Protein AF-A0A6L4YPH0-F1 (afdb_monomer)

Sequence (121 aa):
SATAHFLIRLRIFHPVIAVITVGFSIALVIFTLLQYPATVWTKRFGLAYIALACLQIMLGLTNVYLLAPTWLQLVHLLVADFVWVFLVLSAANTLITDWQANLEPQAQYVGQNTVNTVSAI

Mean predicted aligned error: 9.41 Å

Nearest PDB structures (foldseek):
  6bbh-assembly1_B  TM=7.558E-01  e=3.035E+00  Drosophila melanogaster
  1l7c-assembly4_B  TM=7.824E-01  e=4.958E+00  Mus musculus

Radius of gyration: 22.7 Å; Cα contacts (8 Å, |Δi|>4): 54; chains: 1; bounding box: 54×26×74 Å

pLDDT: mean 81.78, std 10.51, range [48.88, 93.19]

Structure (mmCIF, N/CA/C/O backbone):
data_AF-A0A6L4YPH0-F1
#
_entry.id   AF-A0A6L4YPH0-F1
#
loop_
_atom_site.group_PDB
_atom_site.id
_atom_site.type_symbol
_atom_site.label_atom_id
_atom_site.label_alt_id
_atom_site.label_comp_id
_atom_site.label_asym_id
_atom_site.label_entity_id
_atom_site.label_seq_id
_atom_site.pdbx_PDB_ins_code
_atom_site.Cartn_x
_atom_site.Cartn_y
_atom_site.Cartn_z
_atom_site.occupancy
_atom_site.B_iso_or_equiv
_atom_site.auth_seq_id
_atom_site.auth_comp_id
_atom_site.auth_asym_id
_atom_site.auth_atom_id
_atom_site.pdbx_PDB_model_num
ATOM 1 N N . SER A 1 1 ? 6.866 14.817 -36.792 1.00 48.88 1 SER A N 1
ATOM 2 C CA . SER A 1 1 ? 6.732 13.741 -35.785 1.00 48.88 1 SER A CA 1
ATOM 3 C C . SER A 1 1 ? 6.956 14.231 -34.352 1.00 48.88 1 SER A C 1
ATOM 5 O O . SER A 1 1 ? 7.903 13.805 -33.707 1.00 48.88 1 SER A O 1
ATOM 7 N N . ALA A 1 2 ? 6.093 15.112 -33.826 1.00 52.91 2 ALA A N 1
ATOM 8 C CA . ALA A 1 2 ? 6.242 15.692 -32.479 1.00 52.91 2 ALA A CA 1
ATOM 9 C C . ALA A 1 2 ? 5.589 14.847 -31.358 1.00 52.91 2 ALA A C 1
ATOM 11 O O . ALA A 1 2 ? 6.078 14.818 -30.232 1.00 52.91 2 ALA A O 1
ATOM 12 N N . THR A 1 3 ? 4.534 14.089 -31.672 1.00 52.03 3 THR A N 1
ATOM 13 C CA . THR A 1 3 ? 3.756 13.303 -30.693 1.00 52.03 3 THR A CA 1
ATOM 14 C C . THR A 1 3 ? 4.504 12.072 -30.161 1.00 52.03 3 THR A C 1
ATOM 16 O O . T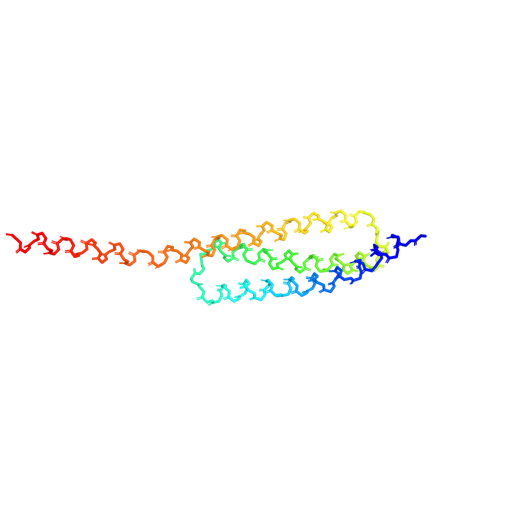HR A 1 3 ? 4.367 11.724 -28.991 1.00 52.03 3 THR A O 1
ATOM 19 N N . ALA A 1 4 ? 5.369 11.450 -30.974 1.00 49.09 4 ALA A N 1
ATOM 20 C CA . ALA A 1 4 ? 6.207 10.322 -30.547 1.00 49.09 4 ALA A CA 1
ATOM 21 C C . ALA A 1 4 ? 7.218 10.720 -29.450 1.00 49.09 4 ALA A C 1
ATOM 23 O O . ALA A 1 4 ? 7.486 9.947 -28.533 1.00 49.09 4 ALA A O 1
ATOM 24 N N . HIS A 1 5 ? 7.722 11.959 -29.499 1.00 53.78 5 HIS A N 1
ATOM 25 C CA . HIS A 1 5 ? 8.685 12.483 -28.528 1.00 53.78 5 HIS A CA 1
ATOM 26 C C . HIS A 1 5 ? 8.048 12.760 -27.153 1.00 53.78 5 HIS A C 1
ATOM 28 O O . HIS A 1 5 ? 8.707 12.628 -26.121 1.00 53.78 5 HIS A O 1
ATOM 34 N N . PHE A 1 6 ? 6.757 13.110 -27.123 1.00 54.19 6 PHE A N 1
ATOM 35 C CA . PHE A 1 6 ? 6.008 13.364 -25.888 1.00 54.19 6 PHE A CA 1
ATOM 36 C C . PHE A 1 6 ? 5.710 12.071 -25.112 1.00 54.19 6 PHE A C 1
ATOM 38 O O . PHE A 1 6 ? 5.906 12.018 -23.897 1.00 54.19 6 PHE A O 1
ATOM 45 N N . LEU A 1 7 ? 5.332 10.998 -25.814 1.00 54.75 7 LEU A N 1
ATOM 46 C CA . LEU A 1 7 ? 5.032 9.694 -25.206 1.00 54.75 7 LEU A CA 1
ATOM 47 C C . LEU A 1 7 ? 6.273 9.019 -24.592 1.00 54.75 7 LEU A C 1
ATOM 49 O O . LEU A 1 7 ? 6.176 8.379 -23.547 1.00 54.75 7 LEU A O 1
ATOM 53 N N . ILE A 1 8 ? 7.454 9.219 -25.185 1.00 55.88 8 ILE A N 1
ATOM 54 C CA . ILE A 1 8 ? 8.736 8.749 -24.630 1.00 55.88 8 ILE A CA 1
ATOM 55 C C . ILE A 1 8 ? 9.108 9.499 -23.347 1.00 55.88 8 ILE A C 1
ATOM 57 O O . ILE A 1 8 ? 9.563 8.885 -22.382 1.00 55.88 8 ILE A O 1
ATOM 61 N N . ARG A 1 9 ? 8.861 10.814 -23.295 1.00 59.09 9 ARG A N 1
ATOM 62 C CA . ARG A 1 9 ? 9.129 11.621 -22.096 1.00 59.09 9 ARG A CA 1
ATOM 63 C C . ARG A 1 9 ? 8.219 11.222 -20.938 1.00 59.09 9 ARG A C 1
ATOM 65 O O . ARG A 1 9 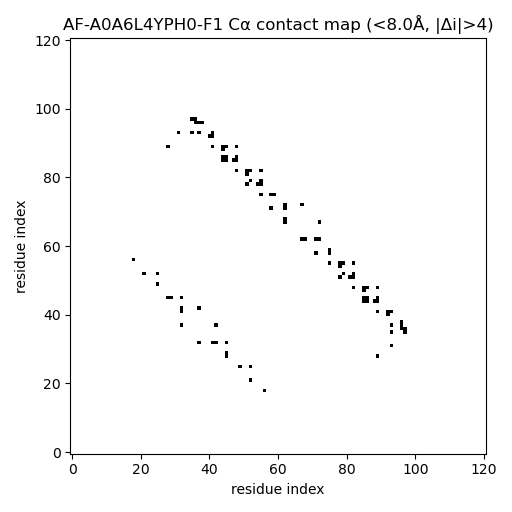? 8.697 11.067 -19.818 1.00 59.09 9 ARG A O 1
ATOM 72 N N . LEU A 1 10 ? 6.938 10.975 -21.218 1.00 60.78 10 LEU A N 1
ATOM 73 C CA . LEU A 1 10 ? 5.958 10.528 -20.223 1.00 60.78 10 LEU A CA 1
ATOM 74 C C . LEU A 1 10 ? 6.361 9.196 -19.565 1.00 60.78 10 LEU A C 1
ATOM 76 O O . LEU A 1 10 ? 6.157 9.000 -18.368 1.00 60.78 10 LEU A O 1
ATOM 80 N N . ARG A 1 11 ? 7.013 8.308 -20.326 1.00 63.22 11 ARG A N 1
ATOM 81 C CA . ARG A 1 11 ? 7.472 6.998 -19.844 1.00 63.22 11 ARG A CA 1
ATOM 82 C C . ARG A 1 11 ? 8.645 7.075 -18.865 1.00 63.22 11 ARG A C 1
ATOM 84 O O . ARG A 1 11 ? 8.787 6.171 -18.053 1.00 63.22 11 ARG A O 1
ATOM 91 N N . ILE A 1 12 ? 9.453 8.137 -18.919 1.00 63.50 12 ILE A N 1
ATOM 92 C CA . ILE A 1 12 ? 10.552 8.389 -17.968 1.00 63.50 12 ILE A CA 1
ATOM 93 C C . ILE A 1 12 ? 10.024 9.006 -16.669 1.00 63.50 12 ILE A C 1
ATOM 95 O O . ILE A 1 12 ? 10.538 8.711 -15.592 1.00 63.50 12 ILE A O 1
ATOM 99 N N . PHE A 1 13 ? 8.969 9.821 -16.742 1.00 69.38 13 PHE A N 1
ATOM 100 C CA . PHE A 1 13 ? 8.334 10.367 -15.540 1.00 69.38 13 PHE A CA 1
ATOM 101 C C . PHE A 1 13 ? 7.554 9.310 -14.756 1.00 69.38 13 PHE A C 1
ATOM 103 O O . PHE A 1 13 ? 7.521 9.370 -13.529 1.00 69.38 13 PHE A O 1
ATOM 110 N N . HIS A 1 14 ? 6.978 8.320 -15.445 1.00 76.00 14 HIS A N 1
ATOM 111 C CA . HIS A 1 14 ? 6.233 7.225 -14.823 1.00 76.00 14 HIS A CA 1
ATOM 112 C C . HIS A 1 14 ? 6.987 6.517 -13.675 1.00 76.00 14 HIS A C 1
ATOM 114 O O . HIS A 1 14 ? 6.432 6.478 -12.581 1.00 76.00 14 HIS A O 1
ATOM 120 N N . PRO A 1 15 ? 8.227 6.009 -13.838 1.00 77.06 15 PRO A N 1
ATOM 121 C CA . PRO A 1 15 ? 8.940 5.333 -12.753 1.00 77.06 15 PRO A CA 1
ATOM 122 C C . PRO A 1 15 ? 9.269 6.263 -11.581 1.00 77.06 15 PRO A C 1
ATOM 124 O O . PRO A 1 15 ? 9.170 5.840 -10.434 1.00 77.06 15 PRO A O 1
ATOM 127 N N . VAL A 1 16 ? 9.603 7.532 -11.835 1.00 81.19 16 VAL A N 1
ATOM 128 C CA . VAL A 1 16 ? 9.928 8.481 -10.755 1.00 81.19 16 VAL A CA 1
ATOM 129 C C . VAL A 1 16 ? 8.691 8.793 -9.915 1.00 81.19 16 VAL A C 1
ATOM 131 O O . VAL A 1 16 ? 8.733 8.687 -8.691 1.00 81.19 16 VAL A O 1
ATOM 134 N N . ILE A 1 17 ? 7.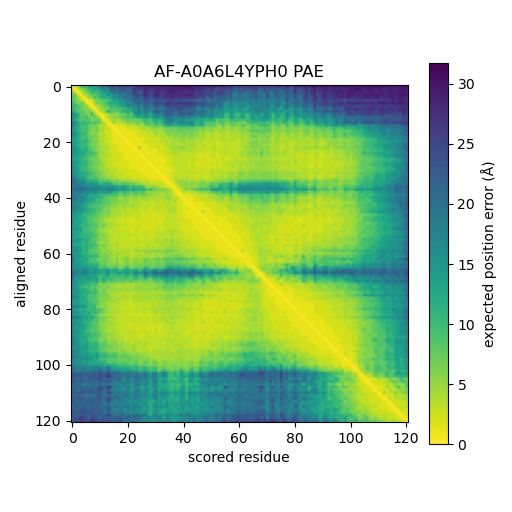574 9.123 -10.568 1.00 84.00 17 ILE A N 1
ATOM 135 C CA . ILE A 1 17 ? 6.309 9.411 -9.881 1.00 84.00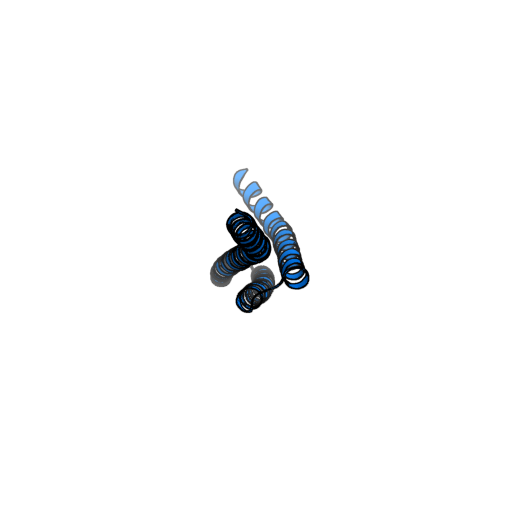 17 ILE A CA 1
ATOM 136 C C . ILE A 1 17 ? 5.807 8.153 -9.168 1.00 84.00 17 ILE A C 1
ATOM 138 O O . ILE A 1 17 ? 5.412 8.237 -8.012 1.00 84.00 17 ILE A O 1
ATOM 142 N N . ALA A 1 18 ? 5.893 6.981 -9.806 1.00 83.50 18 ALA A N 1
ATOM 143 C CA . ALA A 1 18 ? 5.477 5.720 -9.202 1.00 83.50 18 ALA A CA 1
ATOM 144 C C . ALA A 1 18 ? 6.258 5.412 -7.917 1.00 83.50 18 ALA A C 1
ATOM 146 O O . ALA A 1 18 ? 5.640 5.100 -6.904 1.00 83.50 18 ALA A O 1
ATOM 147 N N . VAL A 1 19 ? 7.588 5.552 -7.917 1.00 84.62 19 VAL A N 1
ATOM 148 C CA . VAL A 1 19 ? 8.408 5.311 -6.716 1.00 84.62 19 VAL A CA 1
ATOM 149 C C . VAL A 1 19 ? 8.046 6.284 -5.596 1.00 84.62 19 VAL A C 1
ATOM 151 O O . VAL A 1 19 ? 7.889 5.857 -4.454 1.00 84.62 19 VAL A O 1
ATOM 154 N N . ILE A 1 20 ? 7.860 7.570 -5.908 1.00 88.31 20 ILE A N 1
ATOM 155 C CA . ILE A 1 20 ? 7.470 8.575 -4.910 1.00 88.31 20 ILE A CA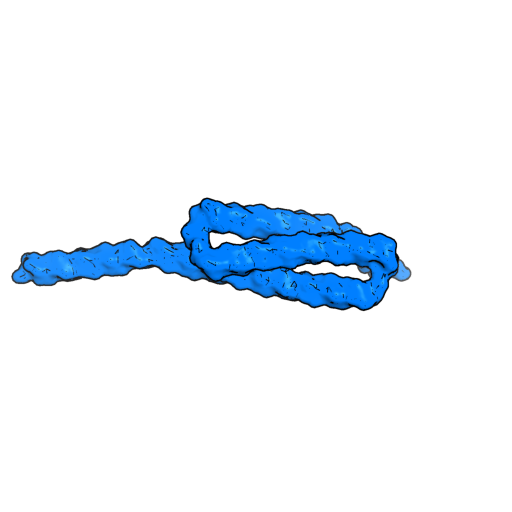 1
ATOM 156 C C . ILE A 1 20 ? 6.082 8.261 -4.343 1.00 88.31 20 ILE A C 1
ATOM 158 O O . ILE A 1 20 ? 5.912 8.221 -3.127 1.00 88.31 20 ILE A O 1
ATOM 162 N N . THR A 1 21 ? 5.092 8.002 -5.199 1.00 88.38 21 THR A N 1
ATOM 163 C CA . THR A 1 21 ? 3.714 7.718 -4.778 1.00 88.38 21 THR A CA 1
ATOM 164 C C . THR A 1 21 ? 3.623 6.421 -3.976 1.00 88.38 21 THR A C 1
ATOM 166 O O . THR A 1 21 ? 2.976 6.401 -2.928 1.00 88.38 21 THR A O 1
ATOM 169 N N . VAL A 1 22 ? 4.287 5.349 -4.416 1.00 88.19 22 VAL A N 1
ATOM 170 C CA . VAL A 1 22 ? 4.312 4.061 -3.703 1.00 88.19 22 VAL A CA 1
ATOM 171 C C . VAL A 1 22 ? 5.071 4.188 -2.382 1.00 88.19 22 VAL A C 1
ATOM 173 O O . VAL A 1 22 ? 4.586 3.730 -1.352 1.00 88.19 22 VAL A O 1
ATOM 176 N N . GLY A 1 23 ? 6.219 4.869 -2.366 1.00 89.62 23 GLY A N 1
ATOM 177 C CA . GLY A 1 23 ? 6.980 5.111 -1.139 1.00 89.62 23 GLY A CA 1
ATOM 178 C C . GLY A 1 23 ? 6.186 5.921 -0.112 1.00 89.62 23 GLY A C 1
ATOM 179 O O . GLY A 1 23 ? 6.088 5.527 1.050 1.00 89.62 23 GLY A O 1
ATOM 180 N N . PHE A 1 24 ? 5.554 7.013 -0.547 1.00 91.88 24 PHE A N 1
ATOM 181 C CA . PHE A 1 24 ? 4.716 7.852 0.309 1.00 91.88 24 PHE A CA 1
ATOM 182 C C . PHE A 1 24 ? 3.511 7.089 0.870 1.00 91.88 24 PHE A C 1
ATOM 184 O O . PHE A 1 24 ? 3.233 7.155 2.064 1.00 91.88 24 PHE A O 1
ATOM 191 N N . SER A 1 25 ? 2.815 6.320 0.037 1.00 90.06 25 SER A N 1
ATOM 192 C CA . SER A 1 25 ? 1.656 5.532 0.472 1.00 90.06 25 SER A CA 1
ATOM 193 C C . SER A 1 25 ? 2.033 4.369 1.396 1.00 90.06 25 SER A C 1
ATOM 195 O O . SER A 1 25 ? 1.307 4.119 2.354 1.00 90.06 25 SER A O 1
ATOM 197 N N . ILE A 1 26 ? 3.177 3.700 1.194 1.00 91.06 26 ILE A N 1
ATOM 198 C CA . ILE A 1 26 ? 3.717 2.731 2.167 1.00 91.06 26 ILE A CA 1
ATOM 199 C C . ILE A 1 26 ? 3.971 3.419 3.510 1.00 91.06 26 ILE A C 1
ATOM 201 O O . ILE A 1 26 ? 3.549 2.903 4.544 1.00 91.06 26 ILE A O 1
ATOM 205 N N . ALA A 1 27 ? 4.615 4.589 3.504 1.00 91.88 27 ALA A N 1
ATOM 206 C CA . ALA A 1 27 ? 4.874 5.345 4.726 1.00 91.88 27 ALA A CA 1
ATOM 207 C C . ALA A 1 27 ? 3.570 5.731 5.443 1.00 91.88 27 ALA A C 1
ATOM 209 O O . ALA A 1 27 ? 3.480 5.566 6.658 1.00 91.88 27 ALA A O 1
ATOM 210 N N . LEU A 1 28 ? 2.543 6.162 4.701 1.00 90.38 28 LEU A N 1
ATOM 211 C CA . LEU A 1 28 ? 1.215 6.437 5.253 1.00 90.38 28 LEU A CA 1
ATOM 212 C C . LEU A 1 28 ? 0.575 5.192 5.869 1.00 90.38 28 LEU A C 1
ATOM 214 O O . LEU A 1 28 ? 0.089 5.258 6.993 1.00 90.38 28 LEU A O 1
ATOM 218 N N . VAL A 1 29 ? 0.600 4.050 5.178 1.00 89.69 29 VAL A N 1
ATOM 219 C CA . VAL A 1 29 ? 0.033 2.802 5.711 1.00 89.69 29 VAL A CA 1
ATOM 220 C C . VAL A 1 29 ? 0.763 2.387 6.989 1.00 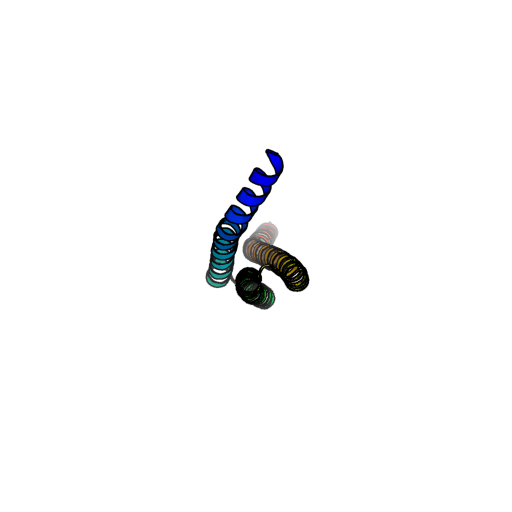89.69 29 VAL A C 1
ATOM 222 O O . VAL A 1 29 ? 0.112 2.118 7.995 1.00 89.69 29 VAL A O 1
ATOM 225 N N . ILE A 1 30 ? 2.097 2.417 7.009 1.00 90.50 30 ILE A N 1
ATOM 226 C CA . ILE A 1 30 ? 2.881 2.127 8.220 1.00 90.50 30 ILE A CA 1
ATOM 227 C C . ILE A 1 30 ? 2.515 3.097 9.347 1.00 90.50 30 ILE A C 1
ATOM 229 O O . ILE A 1 30 ? 2.234 2.657 10.459 1.00 90.50 30 ILE A O 1
ATOM 233 N N . PHE A 1 31 ? 2.463 4.399 9.063 1.00 90.38 31 PHE A N 1
ATOM 234 C CA . PHE A 1 31 ? 2.077 5.413 10.040 1.00 90.38 31 PHE A CA 1
ATOM 235 C C . PHE A 1 31 ? 0.686 5.133 10.620 1.00 90.38 31 PHE A C 1
ATOM 237 O O . PHE A 1 31 ? 0.526 5.116 11.838 1.00 90.38 31 PHE A O 1
ATOM 244 N N . THR A 1 32 ? -0.304 4.828 9.775 1.00 86.75 32 THR A N 1
ATOM 245 C CA . THR A 1 32 ? -1.665 4.523 10.240 1.00 86.75 32 THR A CA 1
ATOM 246 C C . THR A 1 32 ? -1.728 3.264 11.105 1.00 86.75 32 THR A C 1
ATOM 248 O O . THR A 1 32 ? -2.398 3.263 12.133 1.00 86.75 32 THR A O 1
ATOM 251 N N . LEU A 1 33 ? -0.978 2.216 10.752 1.00 86.69 33 LEU A N 1
ATOM 252 C CA . LEU A 1 33 ? -0.913 0.974 11.528 1.00 86.69 33 LEU A CA 1
ATOM 253 C C . LEU A 1 33 ? -0.235 1.146 12.895 1.00 86.69 33 LEU A C 1
ATOM 255 O O . LEU A 1 33 ? -0.490 0.341 13.792 1.00 86.69 33 LEU A O 1
ATOM 259 N N . LEU A 1 34 ? 0.640 2.146 13.038 1.00 87.31 34 LEU A N 1
ATOM 260 C CA . LEU A 1 34 ? 1.338 2.456 14.287 1.00 87.31 34 LEU A CA 1
ATOM 261 C C . LEU A 1 34 ? 0.553 3.417 15.187 1.00 87.31 34 LEU A C 1
ATOM 263 O O . LEU A 1 34 ? 0.645 3.294 16.404 1.00 87.31 34 LEU A O 1
ATOM 267 N N . GLN A 1 35 ? -0.181 4.370 14.607 1.00 83.56 35 GLN A N 1
ATOM 268 C CA . GLN A 1 35 ? -0.828 5.454 15.359 1.00 83.56 35 GLN A CA 1
ATOM 269 C C . GLN A 1 35 ? -2.286 5.180 15.723 1.00 83.56 35 GLN A C 1
ATOM 271 O O . GLN A 1 35 ? -2.765 5.693 16.731 1.00 83.56 35 GLN A O 1
ATOM 276 N N . TYR A 1 36 ? -3.000 4.382 14.928 1.00 78.44 36 TYR A N 1
ATOM 277 C CA . TYR A 1 36 ? -4.421 4.125 15.146 1.00 78.44 36 TYR A CA 1
ATOM 278 C C . TYR A 1 36 ? -4.648 2.708 15.678 1.00 78.44 36 TYR A C 1
ATOM 280 O O . TYR A 1 36 ? -3.919 1.780 15.306 1.00 78.44 36 TYR A O 1
ATOM 288 N N . PRO A 1 37 ? -5.674 2.497 16.524 1.00 72.25 37 PRO A N 1
ATOM 289 C CA . PRO A 1 37 ? -6.075 1.164 16.948 1.00 72.25 37 PRO A CA 1
ATOM 290 C C . PRO A 1 37 ? -6.498 0.345 15.724 1.00 72.25 37 PRO A C 1
ATOM 292 O O . PRO A 1 37 ? -7.584 0.493 15.177 1.00 72.25 37 PRO A O 1
ATOM 295 N N . ALA A 1 38 ? -5.598 -0.516 15.257 1.00 72.12 38 ALA A N 1
ATOM 296 C CA . ALA A 1 38 ? -5.809 -1.295 14.050 1.00 72.12 38 ALA A CA 1
ATOM 297 C C . ALA A 1 38 ? -6.524 -2.612 14.374 1.00 72.12 38 ALA A C 1
ATOM 299 O O . ALA A 1 38 ? -5.992 -3.465 15.094 1.00 72.12 38 ALA A O 1
ATOM 300 N N . THR A 1 39 ? -7.698 -2.815 13.772 1.00 80.50 39 THR A N 1
ATOM 301 C CA . THR A 1 39 ? -8.360 -4.126 13.762 1.00 80.50 39 THR A CA 1
ATOM 302 C C . THR A 1 39 ? -7.481 -5.172 13.062 1.00 80.50 39 THR A C 1
ATOM 304 O O . THR A 1 39 ? -6.583 -4.846 12.275 1.00 80.50 39 THR A O 1
ATOM 307 N N . VAL A 1 40 ? -7.751 -6.461 13.305 1.00 83.62 40 VAL A N 1
ATOM 308 C CA . VAL A 1 40 ? -7.055 -7.573 12.623 1.00 83.62 40 VAL A CA 1
ATOM 309 C C . VAL A 1 40 ? -7.136 -7.425 11.097 1.00 83.62 40 VAL A C 1
ATOM 311 O O . VAL A 1 40 ? -6.169 -7.713 10.389 1.00 83.62 40 VAL A O 1
ATOM 314 N N . TRP A 1 41 ? -8.262 -6.918 10.592 1.00 80.19 41 TRP A N 1
ATOM 315 C CA . TRP A 1 41 ? -8.483 -6.666 9.170 1.00 80.19 41 TRP A CA 1
ATOM 316 C C . TRP A 1 41 ? -7.667 -5.478 8.649 1.00 80.19 41 TRP A C 1
ATOM 318 O O . TRP A 1 41 ? -7.035 -5.620 7.603 1.00 80.19 41 TRP A O 1
ATOM 328 N N . THR A 1 42 ? -7.563 -4.371 9.402 1.00 82.62 42 THR A N 1
ATOM 329 C CA . THR A 1 42 ? -6.701 -3.227 9.034 1.00 82.62 42 THR A CA 1
ATOM 330 C C . THR A 1 42 ? -5.253 -3.682 8.861 1.00 82.62 42 THR A C 1
ATOM 332 O O . THR A 1 42 ? -4.619 -3.382 7.851 1.00 82.62 42 THR A O 1
ATOM 335 N N . LYS A 1 43 ? -4.737 -4.478 9.810 1.00 84.88 43 LYS A N 1
ATOM 336 C CA . LYS A 1 43 ? -3.363 -5.002 9.750 1.00 84.88 43 LYS A CA 1
ATOM 337 C C . LYS A 1 43 ? -3.153 -5.922 8.553 1.00 84.88 43 LYS A C 1
ATOM 339 O O . LYS A 1 43 ? -2.151 -5.795 7.858 1.00 84.88 43 LYS A O 1
ATOM 344 N N . ARG A 1 44 ? -4.095 -6.830 8.283 1.00 89.38 44 ARG A N 1
ATOM 345 C CA . ARG A 1 44 ? -4.017 -7.746 7.135 1.00 89.38 44 ARG A CA 1
ATOM 346 C C . ARG A 1 44 ? -3.995 -7.004 5.803 1.00 89.38 44 ARG A C 1
ATOM 348 O O . ARG A 1 44 ? -3.127 -7.294 4.986 1.00 89.38 44 ARG A O 1
ATOM 355 N N . PHE A 1 45 ? -4.902 -6.051 5.590 1.00 88.31 45 PHE A N 1
ATOM 356 C CA . PHE A 1 45 ? -4.949 -5.287 4.341 1.00 88.31 45 PHE A CA 1
ATOM 357 C C . PHE A 1 45 ? -3.736 -4.374 4.179 1.00 88.31 45 PH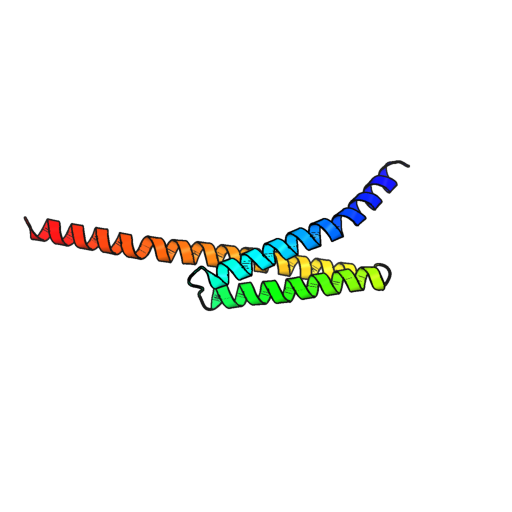E A C 1
ATOM 359 O O . PHE A 1 45 ? -3.158 -4.339 3.097 1.00 88.31 45 PHE A O 1
ATOM 366 N N . GLY A 1 46 ? -3.289 -3.717 5.253 1.00 87.38 46 GLY A N 1
ATOM 367 C CA . GLY A 1 46 ? -2.080 -2.896 5.229 1.00 87.38 46 GLY A CA 1
ATOM 368 C C . GLY A 1 46 ? -0.814 -3.706 4.923 1.00 87.38 46 GLY A C 1
ATOM 369 O O . GLY A 1 46 ? -0.013 -3.301 4.085 1.00 87.38 46 GLY A O 1
ATOM 370 N N . LEU A 1 47 ? -0.647 -4.888 5.527 1.00 90.31 47 LEU A N 1
ATOM 371 C CA . LEU A 1 47 ? 0.489 -5.772 5.233 1.00 90.31 47 LEU A CA 1
ATOM 372 C C . LEU A 1 47 ? 0.423 -6.358 3.817 1.00 90.31 47 LEU A C 1
ATOM 374 O O . LEU A 1 47 ? 1.444 -6.408 3.133 1.00 90.31 47 LEU A O 1
ATOM 378 N N . ALA A 1 48 ? -0.764 -6.766 3.359 1.00 91.81 48 ALA A N 1
ATOM 379 C CA . ALA A 1 48 ? -0.963 -7.242 1.992 1.00 91.81 48 ALA A CA 1
ATOM 380 C C . ALA A 1 48 ? -0.647 -6.144 0.965 1.00 91.81 48 ALA A C 1
ATOM 382 O O . ALA A 1 48 ? 0.047 -6.410 -0.013 1.00 91.81 48 ALA A O 1
ATOM 383 N N . TYR A 1 49 ? -1.072 -4.904 1.227 1.00 92.38 49 TYR A N 1
ATOM 384 C CA . TYR A 1 49 ? -0.714 -3.737 0.425 1.00 92.38 49 TYR A CA 1
ATOM 385 C C . TYR A 1 49 ? 0.806 -3.556 0.329 1.00 92.38 49 TYR A C 1
ATOM 387 O O . TYR A 1 49 ? 1.336 -3.459 -0.774 1.00 92.38 49 TYR A O 1
ATOM 395 N N . ILE A 1 50 ? 1.517 -3.563 1.464 1.00 91.50 50 ILE A N 1
ATOM 396 C CA . ILE A 1 50 ? 2.979 -3.396 1.491 1.00 91.50 50 ILE A CA 1
ATOM 397 C C . ILE A 1 50 ? 3.665 -4.510 0.686 1.00 91.50 50 ILE A C 1
ATOM 399 O O . ILE A 1 50 ? 4.551 -4.230 -0.120 1.00 91.50 50 ILE A O 1
ATOM 403 N N . ALA A 1 51 ? 3.235 -5.764 0.855 1.00 93.19 51 ALA A N 1
ATOM 404 C CA . ALA A 1 51 ? 3.785 -6.895 0.110 1.00 93.19 51 ALA A CA 1
ATOM 405 C C . ALA A 1 51 ? 3.565 -6.755 -1.408 1.00 93.19 51 ALA A C 1
ATOM 407 O O . ALA A 1 51 ? 4.503 -6.939 -2.187 1.00 93.19 51 ALA A O 1
ATOM 408 N N . LEU A 1 52 ? 2.352 -6.381 -1.827 1.00 92.00 52 LEU A N 1
ATOM 409 C CA . LEU A 1 52 ? 2.016 -6.151 -3.234 1.00 92.00 52 LEU A CA 1
ATOM 410 C C . LEU A 1 52 ? 2.781 -4.958 -3.817 1.00 92.00 52 LEU A C 1
ATOM 412 O O . LEU A 1 52 ? 3.255 -5.032 -4.946 1.00 92.00 52 LEU A O 1
ATOM 416 N N . ALA A 1 53 ? 2.957 -3.883 -3.051 1.00 90.25 53 ALA A N 1
ATOM 417 C CA . ALA A 1 53 ? 3.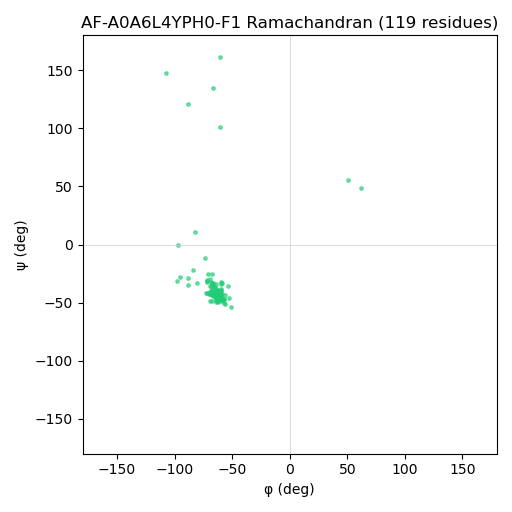710 -2.708 -3.472 1.00 90.25 53 ALA A CA 1
ATOM 418 C C . ALA A 1 53 ? 5.199 -3.033 -3.691 1.00 90.25 53 ALA A C 1
ATOM 420 O O . ALA A 1 53 ? 5.783 -2.631 -4.698 1.00 90.25 53 ALA A O 1
ATOM 421 N N . CYS A 1 54 ? 5.804 -3.828 -2.803 1.00 91.00 54 CYS A N 1
ATOM 422 C CA . CYS A 1 54 ? 7.161 -4.341 -2.996 1.00 91.00 54 CYS A CA 1
ATOM 423 C C . CYS A 1 54 ? 7.259 -5.226 -4.246 1.00 91.00 54 CYS A C 1
ATOM 425 O O . CYS A 1 54 ? 8.180 -5.056 -5.048 1.00 91.00 54 CYS A O 1
ATOM 427 N N . LEU A 1 55 ? 6.295 -6.132 -4.446 1.00 91.75 55 LEU A N 1
ATOM 428 C CA . LEU A 1 55 ? 6.228 -6.971 -5.644 1.00 91.75 55 LEU A CA 1
ATOM 429 C C . LEU A 1 55 ? 6.113 -6.122 -6.917 1.00 91.75 55 LEU A C 1
ATOM 431 O O . LEU A 1 55 ? 6.796 -6.401 -7.898 1.00 91.75 55 LEU A O 1
ATOM 435 N N . GLN A 1 56 ? 5.313 -5.059 -6.888 1.00 90.81 56 GLN A N 1
ATOM 436 C CA . GLN A 1 56 ? 5.133 -4.142 -8.008 1.00 90.81 56 GLN A CA 1
ATOM 437 C C . GLN A 1 56 ? 6.442 -3.457 -8.407 1.00 90.81 56 GLN A C 1
ATOM 439 O O . GLN A 1 56 ? 6.765 -3.387 -9.592 1.00 90.81 56 GLN A O 1
ATOM 444 N N . ILE A 1 57 ? 7.228 -3.000 -7.426 1.00 87.19 57 ILE A N 1
ATOM 445 C CA . ILE A 1 57 ? 8.547 -2.404 -7.674 1.00 87.19 57 ILE A CA 1
ATOM 446 C C . ILE A 1 57 ? 9.479 -3.439 -8.313 1.00 87.19 57 ILE A C 1
ATOM 448 O O . ILE A 1 57 ? 10.120 -3.138 -9.320 1.00 87.19 57 ILE A O 1
ATOM 452 N N . MET A 1 58 ? 9.519 -4.667 -7.782 1.00 89.06 58 MET A N 1
ATOM 453 C CA . MET A 1 58 ? 10.331 -5.747 -8.357 1.00 89.06 58 MET A CA 1
ATOM 454 C C . MET A 1 58 ? 9.926 -6.041 -9.804 1.00 89.06 58 MET A C 1
ATOM 456 O O . MET A 1 58 ? 10.782 -6.037 -10.684 1.00 89.06 58 MET A O 1
ATOM 460 N N . LEU A 1 59 ? 8.627 -6.201 -10.077 1.00 87.62 59 LEU A N 1
ATOM 461 C CA . LEU A 1 59 ? 8.104 -6.414 -11.428 1.00 87.62 59 LEU A CA 1
ATOM 462 C C . LEU A 1 59 ? 8.444 -5.249 -12.365 1.00 87.62 59 LEU A C 1
ATOM 464 O O . LEU A 1 59 ? 8.795 -5.484 -13.519 1.00 87.62 59 LEU A O 1
ATOM 468 N N . GLY A 1 60 ? 8.394 -4.006 -11.880 1.00 84.44 60 GLY A N 1
ATOM 469 C CA . GLY A 1 60 ? 8.788 -2.818 -12.636 1.00 84.44 60 GLY A CA 1
ATOM 470 C C . GLY A 1 60 ? 10.268 -2.834 -13.029 1.00 84.44 60 GLY A C 1
ATOM 471 O O . GLY A 1 60 ? 10.596 -2.595 -14.193 1.00 84.44 60 GLY A O 1
ATOM 472 N N . LEU A 1 61 ? 11.160 -3.188 -12.095 1.00 84.56 61 LEU A N 1
ATOM 473 C CA . LEU A 1 61 ? 12.595 -3.351 -12.370 1.00 84.56 61 LEU A CA 1
ATOM 474 C C . LEU A 1 61 ? 12.851 -4.494 -13.357 1.00 84.56 61 LEU A C 1
ATOM 476 O O . LEU A 1 61 ? 13.602 -4.323 -14.318 1.00 84.56 61 LEU A O 1
ATOM 480 N N . THR A 1 62 ? 12.202 -5.641 -13.154 1.00 84.94 62 THR A N 1
ATOM 481 C CA . THR A 1 62 ? 12.291 -6.802 -14.046 1.00 84.94 62 THR A CA 1
ATOM 482 C C . THR A 1 62 ? 11.813 -6.445 -15.456 1.00 84.94 62 THR A C 1
ATOM 484 O O . THR A 1 62 ? 12.445 -6.827 -16.436 1.00 84.94 62 THR A O 1
ATOM 487 N N . ASN A 1 63 ? 10.763 -5.631 -15.583 1.00 82.81 63 ASN A N 1
ATOM 488 C CA . ASN A 1 63 ? 10.261 -5.169 -16.874 1.00 82.81 63 ASN A CA 1
ATOM 489 C C . ASN A 1 63 ? 11.275 -4.274 -17.614 1.00 82.81 63 ASN A C 1
ATOM 491 O O . ASN A 1 63 ? 11.416 -4.383 -18.830 1.00 82.81 63 ASN A O 1
ATOM 495 N N . VAL A 1 64 ? 12.022 -3.421 -16.900 1.00 81.00 64 VAL A N 1
ATOM 496 C CA . VAL A 1 64 ? 13.115 -2.624 -17.492 1.00 81.00 64 VAL A CA 1
ATOM 497 C C . VAL A 1 64 ? 14.299 -3.514 -17.883 1.00 81.00 64 VAL A C 1
ATOM 499 O O . VAL A 1 64 ? 14.839 -3.354 -18.976 1.00 81.00 64 VAL A O 1
ATOM 502 N N . TYR A 1 65 ? 14.672 -4.477 -17.032 1.00 81.81 65 TYR A N 1
ATOM 503 C CA . TYR A 1 65 ? 15.798 -5.385 -17.276 1.00 81.81 65 TYR A CA 1
ATOM 504 C C . TYR A 1 65 ? 15.574 -6.299 -18.490 1.00 81.81 65 TYR A C 1
ATOM 506 O O . TYR A 1 65 ? 16.474 -6.465 -19.307 1.00 81.81 65 TYR A O 1
ATOM 514 N N . LEU A 1 66 ? 14.366 -6.853 -18.648 1.00 79.62 66 LEU A N 1
ATOM 515 C CA . LEU A 1 66 ? 14.032 -7.758 -19.755 1.00 79.62 66 LEU A CA 1
ATOM 516 C C . LEU A 1 66 ? 13.664 -7.046 -21.072 1.00 79.62 66 LEU A C 1
ATOM 518 O O . LEU A 1 66 ? 13.191 -7.709 -21.991 1.00 79.62 66 LEU A O 1
ATOM 522 N N . LEU A 1 67 ? 13.878 -5.730 -21.196 1.00 76.94 67 LEU A N 1
ATOM 523 C CA . LEU A 1 67 ? 13.511 -4.945 -22.388 1.00 76.94 67 LEU A CA 1
ATOM 524 C C . LEU A 1 67 ? 11.994 -4.948 -22.673 1.00 76.94 67 LEU A C 1
ATOM 526 O O . LEU A 1 67 ? 11.555 -5.150 -23.803 1.00 76.94 67 LEU A O 1
ATOM 530 N N . ALA A 1 68 ? 11.193 -4.675 -21.640 1.00 72.00 68 ALA A N 1
ATOM 531 C CA . ALA A 1 68 ? 9.740 -4.486 -21.693 1.00 72.00 68 ALA A CA 1
ATOM 532 C C . ALA A 1 68 ? 8.958 -5.598 -22.427 1.00 72.00 68 ALA A C 1
ATOM 534 O O . ALA A 1 68 ? 8.200 -5.301 -23.360 1.00 72.00 68 ALA A O 1
ATOM 535 N N . PRO A 1 69 ? 9.097 -6.879 -22.034 1.00 80.44 69 PRO A N 1
ATOM 536 C CA . PRO A 1 69 ? 8.319 -7.940 -22.649 1.00 80.44 69 PRO A CA 1
ATOM 537 C C . PRO A 1 69 ? 6.832 -7.766 -22.305 1.00 80.44 69 PRO A C 1
ATOM 539 O O . PRO A 1 69 ? 6.448 -7.531 -21.157 1.00 80.44 69 PRO A O 1
ATOM 542 N N . THR A 1 70 ? 5.969 -7.910 -23.309 1.00 82.12 70 THR A N 1
ATOM 543 C CA . THR A 1 70 ? 4.530 -7.608 -23.214 1.00 82.12 70 THR A CA 1
ATOM 544 C C . THR A 1 70 ? 3.801 -8.405 -22.132 1.00 82.12 70 THR A C 1
ATOM 546 O O . THR A 1 70 ? 2.891 -7.875 -21.498 1.00 82.12 70 THR A O 1
ATOM 549 N N . TRP A 1 71 ? 4.214 -9.646 -21.863 1.00 81.56 71 TRP A N 1
ATOM 550 C CA . TRP A 1 71 ? 3.600 -10.480 -20.826 1.00 81.56 71 TRP A CA 1
ATOM 551 C C . TRP A 1 71 ? 3.883 -9.965 -19.405 1.00 81.56 71 TRP A C 1
ATOM 553 O O . TRP A 1 71 ? 2.961 -9.908 -18.592 1.00 81.56 71 TRP A O 1
ATOM 563 N N . LEU A 1 72 ? 5.111 -9.513 -19.110 1.00 84.12 72 LEU A N 1
ATOM 564 C CA . LEU A 1 72 ? 5.427 -8.904 -17.809 1.00 84.12 72 LEU A CA 1
ATOM 565 C C . LEU A 1 72 ? 4.702 -7.584 -17.630 1.00 84.12 72 LEU A C 1
ATOM 567 O O . LEU A 1 72 ? 4.292 -7.268 -16.519 1.00 84.12 72 LEU A O 1
ATOM 571 N N . GLN A 1 73 ? 4.510 -6.826 -18.709 1.00 82.69 73 GLN A N 1
ATOM 572 C CA . GLN A 1 73 ? 3.770 -5.575 -18.640 1.00 82.69 73 GLN A CA 1
ATOM 573 C C . GLN A 1 73 ? 2.303 -5.806 -18.238 1.00 82.69 73 GLN A C 1
ATOM 575 O O . GLN A 1 73 ? 1.784 -5.045 -17.424 1.00 82.69 73 GLN A O 1
ATOM 580 N N . LEU A 1 74 ? 1.656 -6.868 -18.739 1.00 86.81 74 LEU A N 1
ATOM 581 C CA . LEU A 1 74 ? 0.296 -7.252 -18.333 1.00 86.81 74 LEU A CA 1
ATOM 582 C C . LEU A 1 74 ? 0.234 -7.710 -16.872 1.00 86.81 74 LEU A C 1
ATOM 584 O O . LEU A 1 74 ? -0.647 -7.276 -16.136 1.00 86.81 74 LEU A O 1
ATOM 588 N N . VAL A 1 75 ? 1.187 -8.539 -16.432 1.00 88.69 75 VAL A N 1
ATOM 589 C CA . VAL A 1 75 ? 1.265 -8.980 -15.027 1.00 88.69 75 VAL A CA 1
ATOM 590 C C . VAL A 1 75 ? 1.517 -7.794 -14.096 1.00 88.69 75 VAL A C 1
ATOM 592 O O . VAL A 1 75 ? 0.866 -7.672 -13.065 1.00 88.69 75 VAL A O 1
ATOM 595 N N . HIS A 1 76 ? 2.414 -6.884 -14.471 1.00 86.00 76 HIS A N 1
ATOM 596 C CA . HIS A 1 76 ? 2.684 -5.657 -13.726 1.00 86.00 76 HIS A CA 1
ATOM 597 C C . HIS A 1 76 ? 1.442 -4.757 -13.647 1.00 86.00 76 HIS A C 1
ATOM 599 O O . HIS A 1 76 ? 1.182 -4.182 -12.598 1.00 86.00 76 HIS A O 1
ATOM 605 N N . LEU A 1 77 ? 0.651 -4.641 -14.718 1.00 87.75 77 LEU A N 1
ATOM 606 C CA . LEU A 1 77 ? -0.627 -3.917 -14.684 1.00 87.75 77 LEU A CA 1
ATOM 607 C C . LEU A 1 77 ? -1.628 -4.578 -13.728 1.00 87.75 77 LEU A C 1
ATOM 609 O O . LEU A 1 77 ? -2.179 -3.897 -12.873 1.00 87.75 77 LEU A O 1
ATOM 613 N N . LEU A 1 78 ? -1.776 -5.901 -13.796 1.00 90.31 78 LEU A N 1
ATOM 614 C CA . LEU A 1 78 ? -2.672 -6.642 -12.908 1.00 90.31 78 LEU A CA 1
ATOM 615 C C . LEU A 1 78 ? -2.288 -6.487 -11.428 1.00 90.31 78 LEU A C 1
ATOM 617 O O . LEU A 1 78 ? -3.146 -6.294 -10.569 1.00 90.31 78 LEU A O 1
ATOM 621 N N . VAL A 1 79 ? -0.994 -6.565 -11.109 1.00 90.56 79 VAL A N 1
ATOM 622 C CA . VAL A 1 79 ? -0.528 -6.359 -9.731 1.00 90.56 79 VAL A CA 1
ATOM 623 C C . VAL A 1 79 ? -0.728 -4.902 -9.303 1.00 90.56 79 VAL A C 1
ATOM 625 O O . VAL A 1 79 ? -1.095 -4.676 -8.152 1.00 90.56 79 VAL A O 1
ATOM 628 N N . ALA A 1 80 ? -0.610 -3.926 -10.212 1.00 89.25 80 ALA A N 1
ATOM 629 C CA . ALA A 1 80 ? -0.948 -2.530 -9.923 1.00 89.25 80 ALA A CA 1
ATOM 630 C C . ALA A 1 80 ? -2.415 -2.371 -9.494 1.00 89.25 80 ALA A C 1
ATOM 632 O O . ALA A 1 80 ? -2.693 -1.662 -8.525 1.00 89.25 80 ALA A O 1
ATOM 633 N N . ASP A 1 81 ? -3.340 -3.059 -10.169 1.00 91.69 81 ASP A N 1
ATOM 634 C CA . ASP A 1 81 ? -4.762 -3.036 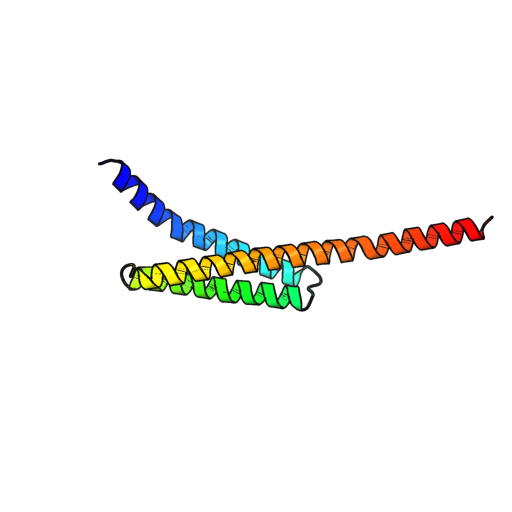-9.815 1.00 91.69 81 ASP A CA 1
ATOM 635 C C . ASP A 1 81 ? -4.993 -3.614 -8.414 1.00 91.69 81 ASP A C 1
ATOM 637 O O . ASP A 1 81 ? -5.732 -3.039 -7.611 1.00 91.69 81 ASP A O 1
ATOM 641 N N . PHE A 1 82 ? -4.301 -4.702 -8.061 1.00 91.62 82 PHE A N 1
ATOM 642 C CA . PHE A 1 82 ? -4.360 -5.233 -6.700 1.00 91.62 82 PHE A CA 1
ATOM 643 C C . PHE A 1 82 ? -3.769 -4.263 -5.673 1.00 91.62 82 PHE A C 1
ATOM 645 O O . PHE A 1 82 ? -4.403 -4.017 -4.649 1.00 91.62 82 PHE A O 1
ATOM 652 N N . VAL A 1 83 ? -2.608 -3.658 -5.939 1.00 91.12 83 VAL A N 1
ATOM 653 C CA . VAL A 1 83 ? -2.018 -2.628 -5.062 1.00 91.12 83 VAL A CA 1
ATOM 654 C C . VAL A 1 83 ? -3.034 -1.518 -4.789 1.00 91.12 83 VAL A C 1
ATOM 656 O O . VAL A 1 83 ? -3.244 -1.146 -3.634 1.00 91.12 83 VAL A O 1
ATOM 659 N N . TRP A 1 84 ? -3.713 -1.033 -5.829 1.00 91.88 84 TRP A N 1
ATOM 660 C CA . TRP A 1 84 ? -4.734 0.002 -5.703 1.00 91.88 84 TRP A CA 1
ATOM 661 C C . TRP A 1 84 ? -5.925 -0.439 -4.844 1.00 91.88 84 TRP A C 1
ATOM 663 O O . TRP A 1 84 ? -6.300 0.260 -3.901 1.00 91.88 84 TRP A O 1
ATOM 673 N N . VAL A 1 85 ? -6.493 -1.616 -5.111 1.00 91.75 85 VAL A N 1
ATOM 674 C CA . VAL A 1 85 ? -7.639 -2.141 -4.350 1.00 91.75 85 VAL A CA 1
ATOM 675 C C . VAL A 1 85 ? -7.292 -2.312 -2.870 1.00 91.75 85 VAL A C 1
ATOM 677 O O . VAL A 1 85 ? -8.062 -1.899 -2.003 1.00 91.75 85 VAL A O 1
ATOM 680 N N . PHE A 1 86 ? -6.123 -2.873 -2.558 1.00 90.56 86 PHE A N 1
ATOM 681 C CA . PHE A 1 86 ? -5.696 -3.066 -1.171 1.00 90.56 86 PHE A CA 1
ATOM 682 C C . PHE A 1 86 ? -5.391 -1.745 -0.457 1.00 90.56 86 PHE A C 1
ATOM 684 O O . PHE A 1 86 ? -5.663 -1.637 0.740 1.00 90.56 86 PHE A O 1
ATOM 691 N N . LEU A 1 87 ? -4.902 -0.724 -1.169 1.00 90.94 87 LEU A N 1
ATOM 692 C CA . LEU A 1 87 ? -4.747 0.622 -0.614 1.00 90.94 87 LEU A CA 1
ATOM 693 C C . LEU A 1 87 ? -6.101 1.217 -0.218 1.00 90.94 87 LEU A C 1
ATOM 695 O O . LEU A 1 87 ? -6.253 1.701 0.903 1.00 90.94 87 LEU A O 1
ATOM 699 N N . VAL A 1 88 ? -7.091 1.144 -1.114 1.00 92.38 88 VAL A N 1
ATOM 700 C CA . VAL A 1 88 ? -8.449 1.650 -0.862 1.00 92.38 88 VAL A CA 1
ATOM 701 C C . VAL A 1 88 ? -9.098 0.906 0.303 1.00 92.38 88 VAL A C 1
ATOM 703 O O . VAL A 1 88 ? -9.666 1.545 1.186 1.00 92.38 88 VAL A O 1
ATOM 706 N N . LEU A 1 89 ? -8.974 -0.423 0.359 1.00 90.06 89 LEU A N 1
ATOM 707 C CA . LEU A 1 89 ? -9.486 -1.224 1.476 1.00 90.06 89 LEU A CA 1
ATOM 708 C C . LEU A 1 89 ? -8.801 -0.872 2.799 1.00 90.06 89 LEU A C 1
ATOM 710 O O . LEU A 1 89 ? -9.477 -0.731 3.816 1.00 90.06 89 LEU A O 1
ATOM 714 N N . SER A 1 90 ? -7.478 -0.691 2.792 1.00 89.19 90 SER A N 1
ATOM 715 C CA . SER A 1 90 ? -6.723 -0.264 3.973 1.00 89.19 90 SER A CA 1
ATOM 716 C C . SER A 1 90 ? -7.199 1.107 4.471 1.00 89.19 90 SER A C 1
ATOM 718 O O . SER A 1 90 ? -7.490 1.274 5.658 1.00 89.19 90 SER A O 1
ATOM 720 N N . ALA A 1 91 ? -7.367 2.072 3.562 1.00 89.50 91 ALA A N 1
ATOM 721 C CA . ALA A 1 91 ? -7.863 3.408 3.881 1.00 89.50 91 ALA A CA 1
ATOM 722 C C . ALA A 1 91 ? -9.304 3.384 4.415 1.00 89.50 91 ALA A C 1
ATOM 724 O O . ALA A 1 91 ? -9.575 3.956 5.469 1.00 89.50 91 ALA A O 1
ATOM 725 N N . ALA A 1 92 ? -10.212 2.673 3.743 1.00 90.50 92 ALA A N 1
ATOM 726 C CA . ALA A 1 92 ? -11.603 2.538 4.167 1.00 90.50 92 ALA A CA 1
ATOM 727 C C . ALA A 1 92 ? -11.710 1.896 5.556 1.00 90.50 92 ALA A C 1
ATOM 729 O O . ALA A 1 92 ? -12.437 2.395 6.415 1.00 90.50 92 ALA A O 1
ATOM 730 N N . ASN A 1 93 ? -10.940 0.832 5.808 1.00 89.62 93 ASN A N 1
ATOM 731 C CA . ASN A 1 93 ? -10.957 0.152 7.099 1.00 89.62 93 ASN A CA 1
ATOM 732 C C . ASN A 1 93 ? -10.334 1.003 8.216 1.00 89.62 93 ASN A C 1
ATOM 734 O O . ASN A 1 93 ? -10.734 0.897 9.372 1.00 89.62 93 ASN A O 1
ATOM 738 N N . THR A 1 94 ? -9.372 1.863 7.885 1.00 88.12 94 THR A N 1
ATOM 739 C CA . THR A 1 94 ? -8.792 2.820 8.838 1.00 88.12 94 THR A CA 1
ATOM 740 C C . THR A 1 94 ? -9.811 3.897 9.203 1.00 88.12 94 THR A C 1
ATOM 742 O O . THR A 1 94 ? -10.057 4.120 10.383 1.00 88.12 94 THR A O 1
ATOM 745 N N . LEU A 1 95 ? -10.468 4.493 8.204 1.00 88.56 95 LEU A N 1
ATOM 746 C CA . LEU A 1 95 ? -11.472 5.542 8.404 1.00 88.56 95 LEU A CA 1
ATOM 747 C C . LEU A 1 95 ? -12.690 5.052 9.192 1.00 88.56 95 LEU A C 1
ATOM 749 O O . LEU A 1 95 ? -13.153 5.754 10.085 1.00 88.56 95 LEU A O 1
ATOM 753 N N . ILE A 1 96 ? -13.203 3.851 8.900 1.00 88.75 96 ILE A N 1
ATOM 754 C CA . ILE A 1 96 ? -14.351 3.311 9.643 1.00 88.75 96 ILE A CA 1
ATOM 755 C C . ILE A 1 96 ? -13.986 2.978 11.094 1.00 88.75 96 ILE A C 1
ATOM 757 O O . ILE A 1 96 ? -14.796 3.211 11.985 1.00 88.75 96 ILE A O 1
ATOM 761 N N . THR A 1 97 ? -12.766 2.484 11.338 1.00 84.75 97 THR A N 1
ATOM 762 C CA . THR A 1 97 ? -12.302 2.166 12.697 1.00 84.75 97 THR A CA 1
ATOM 763 C C . THR A 1 97 ? -12.100 3.441 13.516 1.00 84.75 97 THR A C 1
ATOM 765 O O . THR A 1 97 ? -12.517 3.498 14.669 1.00 84.75 97 THR A O 1
ATOM 768 N N . ASP A 1 98 ? -11.503 4.477 12.919 1.00 84.88 98 ASP A N 1
ATOM 769 C CA . ASP A 1 98 ? -11.339 5.787 13.558 1.00 84.88 98 ASP A CA 1
ATOM 770 C C . ASP A 1 98 ? -12.694 6.443 13.863 1.00 84.88 98 ASP A C 1
ATOM 772 O O . ASP A 1 98 ? -12.931 6.894 14.983 1.00 84.88 98 ASP A O 1
ATOM 776 N N . TRP A 1 99 ? -13.628 6.412 12.906 1.00 83.38 99 TRP A N 1
ATOM 777 C CA . TRP A 1 99 ? -14.992 6.890 13.122 1.00 83.38 99 TRP A CA 1
ATOM 778 C C . TRP A 1 99 ? -15.653 6.160 14.300 1.00 83.38 99 TRP A C 1
ATOM 780 O O . TRP A 1 99 ? -16.128 6.807 15.227 1.00 83.38 99 TRP A O 1
ATOM 790 N N . GLN A 1 100 ? -15.616 4.825 14.340 1.00 82.06 100 GLN A N 1
ATOM 791 C CA . GLN A 1 100 ? -16.195 4.055 15.450 1.00 82.06 100 GLN A CA 1
ATOM 792 C C . GLN A 1 100 ? -15.587 4.437 16.807 1.00 82.06 100 GLN A C 1
ATOM 794 O O . GLN A 1 100 ? -16.328 4.735 17.746 1.00 82.06 100 GLN A O 1
ATOM 799 N N . ALA A 1 101 ? -14.255 4.513 16.890 1.00 82.44 101 ALA A N 1
ATOM 800 C CA . ALA A 1 101 ? -13.547 4.864 18.120 1.00 82.44 101 ALA A CA 1
ATOM 801 C C . ALA A 1 101 ? -13.931 6.255 18.662 1.00 82.44 101 ALA A C 1
ATOM 803 O O . ALA A 1 101 ? -13.970 6.458 19.875 1.00 82.44 101 ALA A O 1
ATOM 804 N N . ASN A 1 102 ? -14.250 7.201 17.775 1.00 81.06 102 ASN A N 1
ATOM 805 C CA . ASN A 1 102 ? -14.603 8.570 18.147 1.00 81.06 102 ASN A CA 1
ATOM 806 C C . ASN A 1 102 ? -16.089 8.747 18.527 1.00 81.06 102 ASN A C 1
ATOM 808 O O . ASN A 1 102 ? -16.424 9.701 19.234 1.00 81.06 102 ASN A O 1
ATOM 812 N N . LEU A 1 103 ? -16.987 7.854 18.091 1.00 77.44 103 LEU A N 1
ATOM 813 C CA . LEU A 1 103 ? -18.437 7.992 18.301 1.00 77.44 103 LEU A CA 1
ATOM 814 C C . LEU A 1 103 ? -18.989 7.198 19.495 1.00 77.44 103 LEU A C 1
ATOM 816 O O . LEU A 1 103 ? -19.941 7.658 20.132 1.00 77.44 103 LEU A O 1
ATOM 820 N N . GLU A 1 104 ? -18.407 6.044 19.833 1.00 72.06 104 GLU A N 1
ATOM 821 C CA . GLU A 1 104 ? -18.861 5.220 20.968 1.00 72.06 104 GLU A CA 1
ATOM 822 C C . GLU A 1 104 ? -18.885 5.974 22.315 1.00 72.06 104 GLU A C 1
ATOM 824 O O . GLU A 1 104 ? -19.901 5.890 23.015 1.00 72.06 104 GLU A O 1
ATOM 829 N N . PRO A 1 105 ? -17.868 6.788 22.673 1.00 73.81 105 PRO A N 1
ATOM 830 C CA . PRO A 1 105 ? -17.881 7.519 23.937 1.00 73.81 105 PRO A CA 1
ATOM 831 C C . PRO A 1 105 ? -19.027 8.533 24.005 1.00 73.81 105 PRO A C 1
ATOM 833 O O . PRO A 1 105 ? -19.713 8.641 25.020 1.00 73.81 105 PRO A O 1
ATOM 836 N N . GLN A 1 106 ? -19.287 9.261 22.912 1.00 70.56 106 GLN A N 1
ATOM 837 C CA . GLN A 1 106 ? -20.327 10.294 22.875 1.00 70.56 106 GLN A CA 1
ATOM 838 C C . GLN A 1 106 ? -21.734 9.709 23.009 1.00 70.56 106 GLN A C 1
ATOM 840 O O . GLN A 1 106 ? -22.560 10.275 23.728 1.00 70.56 106 GLN A O 1
ATOM 845 N N . ALA A 1 107 ? -21.994 8.558 22.384 1.00 75.50 107 ALA A N 1
ATOM 846 C CA . ALA A 1 107 ? -23.269 7.860 22.526 1.00 75.50 107 ALA A CA 1
ATOM 847 C C . ALA A 1 107 ? -23.540 7.458 23.988 1.00 75.50 107 ALA A C 1
ATOM 849 O O . ALA A 1 107 ? -24.660 7.622 24.478 1.00 75.50 107 ALA A O 1
ATOM 850 N N . GLN A 1 108 ? -22.509 7.007 24.711 1.00 76.75 108 GLN A N 1
ATOM 851 C CA . GLN A 1 108 ? -22.620 6.678 26.134 1.00 76.75 108 GLN A CA 1
ATOM 852 C C . GLN A 1 108 ? -22.839 7.923 27.006 1.00 76.75 108 GLN A C 1
ATOM 854 O O . GLN A 1 108 ? -23.706 7.900 27.878 1.00 76.75 108 GLN A O 1
ATOM 859 N N . TYR A 1 109 ? -22.132 9.031 26.750 1.00 73.19 109 TYR A N 1
ATOM 860 C CA . TYR A 1 109 ? -22.332 10.283 27.496 1.00 73.19 109 TYR A CA 1
ATOM 861 C C . TYR A 1 109 ? -23.752 10.845 27.334 1.00 73.19 109 TYR A C 1
ATOM 863 O O . TYR A 1 109 ? -24.372 11.257 28.316 1.00 73.19 109 TYR A O 1
ATOM 871 N N . VAL A 1 110 ? -24.296 10.842 26.113 1.00 80.50 110 VAL A N 1
ATOM 872 C CA . VAL A 1 110 ? -25.666 11.317 25.848 1.00 80.50 110 VAL A CA 1
ATOM 873 C C . VAL A 1 110 ? -26.705 10.410 26.520 1.00 80.50 110 VAL A C 1
ATOM 875 O O . VAL A 1 110 ? -27.646 10.910 27.142 1.00 80.50 110 VAL A O 1
ATOM 878 N N . GLY A 1 111 ? -26.515 9.088 26.469 1.00 80.19 111 GLY A N 1
ATOM 879 C CA . GLY A 1 111 ? -27.372 8.125 27.169 1.00 80.19 111 GLY A CA 1
ATOM 880 C C . GLY A 1 111 ? -27.356 8.306 28.691 1.00 80.19 111 GLY A C 1
ATOM 881 O O . GLY A 1 111 ? -28.405 8.332 29.326 1.00 80.19 111 GLY A O 1
ATOM 882 N N . GLN A 1 112 ? -26.185 8.522 29.290 1.00 78.38 112 GLN A N 1
ATOM 883 C CA . GLN A 1 112 ? -26.078 8.725 30.737 1.00 78.38 112 GLN A CA 1
ATOM 884 C C . GLN A 1 112 ? -26.760 10.028 31.186 1.00 78.38 112 GLN A C 1
ATOM 886 O O . GLN A 1 112 ? -27.493 10.045 32.172 1.00 78.38 112 GLN A O 1
ATOM 891 N N . ASN A 1 113 ? -26.556 11.122 30.447 1.00 76.62 113 ASN A N 1
ATOM 892 C CA . ASN A 1 113 ? -27.131 12.427 30.781 1.00 76.62 113 ASN A CA 1
ATOM 893 C C . ASN A 1 113 ? -28.660 12.441 30.663 1.00 76.62 113 ASN A C 1
ATOM 895 O O . ASN A 1 113 ? -29.338 13.068 31.477 1.00 76.62 113 ASN A O 1
ATOM 899 N N . THR A 1 114 ? -29.211 11.732 29.678 1.00 78.31 114 THR A N 1
ATOM 900 C CA . THR A 1 114 ? -30.666 11.579 29.530 1.00 78.31 114 THR A CA 1
ATOM 901 C C . THR A 1 114 ? -31.269 10.752 30.666 1.00 78.31 114 THR A C 1
ATOM 903 O O . THR A 1 114 ? -32.278 11.155 31.235 1.00 78.31 114 THR A O 1
ATOM 906 N N . VAL A 1 115 ? -30.622 9.662 31.091 1.00 80.31 115 VAL A N 1
ATOM 907 C CA . VAL A 1 115 ? -31.074 8.879 32.257 1.00 80.31 115 VAL A CA 1
ATOM 908 C C . VAL A 1 115 ? -31.011 9.706 33.546 1.00 80.31 115 VAL A C 1
ATOM 910 O O . VAL A 1 115 ? -31.987 9.748 34.292 1.00 80.31 115 VAL A O 1
ATOM 913 N N . ASN A 1 116 ? -29.908 10.425 33.774 1.00 82.00 116 ASN A N 1
ATOM 914 C CA . ASN A 1 116 ? -29.725 11.260 34.964 1.00 82.00 116 ASN A CA 1
ATOM 915 C C . ASN A 1 116 ? -30.766 12.388 35.051 1.00 82.00 116 ASN A C 1
ATOM 917 O O . ASN A 1 116 ? -31.294 12.659 36.128 1.00 82.00 116 ASN A O 1
ATOM 921 N N . THR A 1 117 ? -31.080 13.035 33.925 1.00 78.00 117 THR A N 1
ATOM 922 C CA . THR A 1 117 ? -32.076 14.118 33.882 1.00 78.00 117 THR A CA 1
ATOM 923 C C . THR A 1 117 ? -33.490 13.611 34.121 1.00 78.00 117 THR A C 1
ATOM 925 O O . THR A 1 117 ? -34.203 14.241 34.889 1.00 78.00 117 THR A O 1
ATOM 928 N N . VAL A 1 118 ? -33.881 12.465 33.554 1.00 83.31 118 VAL A N 1
ATOM 929 C CA . VAL A 1 118 ? -35.206 11.862 33.793 1.00 83.31 118 VAL A CA 1
ATOM 930 C C . VAL A 1 118 ? -35.358 11.375 35.236 1.00 83.31 118 VAL A C 1
ATOM 932 O O . VAL A 1 118 ? -36.441 11.479 35.795 1.00 83.31 118 VAL A O 1
ATOM 935 N N . SER A 1 119 ? -34.287 10.890 35.870 1.00 79.81 119 SER A N 1
ATOM 936 C CA . SER A 1 119 ? -34.317 10.469 37.281 1.00 79.81 119 SER A CA 1
ATOM 937 C C . SER A 1 119 ? -34.363 11.617 38.300 1.00 79.81 119 SER A C 1
ATOM 939 O O . SER A 1 119 ? -34.565 11.363 39.485 1.00 79.81 119 SER A O 1
ATOM 941 N N . ALA A 1 120 ? -34.136 12.859 37.862 1.00 74.50 120 ALA A N 1
ATOM 942 C CA . ALA A 1 120 ? -34.100 14.046 38.718 1.00 74.50 120 ALA A CA 1
ATOM 943 C C . ALA A 1 120 ? -35.429 14.832 38.753 1.00 74.50 120 ALA A C 1
ATOM 945 O O . ALA A 1 120 ? -35.497 15.857 39.435 1.00 74.50 120 ALA A O 1
ATOM 946 N N . ILE A 1 121 ? -36.450 14.378 38.015 1.00 73.44 121 ILE A N 1
ATOM 947 C CA . ILE A 1 121 ? -37.799 14.970 37.906 1.00 73.44 121 ILE A CA 1
ATOM 948 C C . ILE A 1 121 ? -38.804 14.081 38.635 1.00 73.44 121 ILE A C 1
ATOM 950 O O . ILE A 1 121 ? -39.718 14.646 39.275 1.00 73.44 121 ILE A O 1
#

Foldseek 3Di:
DVVVVVVVVVVVVVVVVLCVVLVVLLVVLVVLVVPAPADPQLVVLNVVLNVLSVVLVVLVVVCVVVVNDPVSVVVSVVSVVVNVVSSVSNVVRSVVRVVVVVVVVVVVVVVVVVVVVVVVD

Solvent-accessible surface area (backbone atoms only — not comparable to full-atom values): 6557 Å² total; per-residue (Å²): 130,68,68,68,58,52,59,56,52,52,60,61,48,46,59,58,53,47,50,52,53,52,51,51,49,48,50,49,47,54,51,48,62,73,75,43,90,61,50,77,64,34,51,50,31,41,52,50,23,50,53,39,47,54,49,42,53,52,45,53,53,51,29,61,72,65,69,60,46,69,70,55,53,52,51,43,50,54,44,47,53,50,30,51,53,29,46,52,50,24,50,51,48,46,53,53,45,52,51,52,70,67,44,56,62,55,57,51,53,54,52,52,52,53,52,55,55,63,74,73,111

Secondary structure (DSSP, 8-state):
--HHHHHHHHHHHHHHHHHHHHHHHHHHHHHHHHHS---HHHHHHHHHHHHHHHHHHHHHHHHHHTT--HHHHHHHHHHHHHHHHHHHHHHHHHHHHHHHHHHHHHHHHHHHHHHHHHTT-